Protein AF-A0A7S2GWV9-F1 (afdb_monomer)

Structure (mmCIF, N/CA/C/O backbone):
data_AF-A0A7S2GWV9-F1
#
_entry.id   AF-A0A7S2GWV9-F1
#
loop_
_atom_site.group_PDB
_atom_site.id
_atom_site.type_symbol
_atom_site.label_atom_id
_atom_site.label_alt_id
_atom_site.label_comp_id
_atom_site.label_asym_id
_atom_site.label_entity_id
_atom_site.label_seq_id
_atom_site.pdbx_PDB_ins_code
_atom_site.Cartn_x
_atom_site.Cartn_y
_atom_site.Cartn_z
_atom_site.occupancy
_atom_site.B_iso_or_equiv
_atom_site.auth_seq_id
_atom_site.auth_comp_id
_atom_site.auth_asym_id
_atom_site.auth_atom_id
_atom_site.pdbx_PDB_model_num
ATOM 1 N N . PHE A 1 1 ? -27.509 -26.674 20.931 1.00 41.81 1 PHE A N 1
ATOM 2 C CA . PHE A 1 1 ? -27.309 -25.305 20.427 1.00 41.81 1 PHE A CA 1
ATOM 3 C C . PHE A 1 1 ? -27.407 -25.352 18.918 1.00 41.81 1 PHE A C 1
ATOM 5 O O . PHE A 1 1 ? -26.529 -25.906 18.274 1.00 41.81 1 PHE A O 1
ATOM 12 N N . ALA A 1 2 ? -28.547 -24.923 18.383 1.00 38.09 2 ALA A N 1
ATOM 13 C CA . ALA A 1 2 ? -28.811 -24.936 16.953 1.00 38.09 2 ALA A CA 1
ATOM 14 C C . ALA A 1 2 ? -28.045 -23.776 16.306 1.00 38.09 2 ALA A C 1
ATOM 16 O O . ALA A 1 2 ? -28.340 -22.618 16.592 1.00 38.09 2 ALA A O 1
ATOM 17 N N . SER A 1 3 ? -27.050 -24.094 15.475 1.00 43.25 3 SER A N 1
ATOM 18 C CA . SER A 1 3 ? -26.433 -23.121 14.576 1.00 43.25 3 SER A CA 1
ATOM 19 C C . SER A 1 3 ? -27.454 -22.756 13.511 1.00 43.25 3 SER A C 1
ATOM 21 O O . SER A 1 3 ? -27.693 -23.510 12.569 1.00 43.25 3 SER A O 1
ATOM 23 N N . THR A 1 4 ? -28.084 -21.601 13.678 1.00 51.84 4 THR A N 1
ATOM 24 C CA . THR A 1 4 ? -28.781 -20.903 12.605 1.00 51.84 4 THR A CA 1
ATOM 25 C C . THR A 1 4 ? -27.748 -20.570 11.535 1.00 51.84 4 THR A C 1
ATOM 27 O O . THR A 1 4 ? -26.937 -19.662 11.698 1.00 51.84 4 THR A O 1
ATOM 30 N N . LEU A 1 5 ? -27.745 -21.360 10.461 1.00 44.41 5 LEU A N 1
ATOM 31 C CA . LEU A 1 5 ? -27.029 -21.072 9.224 1.00 44.41 5 LEU A CA 1
ATOM 32 C C . LEU A 1 5 ? -27.518 -19.715 8.718 1.00 44.41 5 LEU A C 1
ATOM 34 O O . LEU A 1 5 ? -28.649 -19.587 8.250 1.00 44.41 5 LEU A O 1
ATOM 38 N N . TRP A 1 6 ? -26.689 -18.687 8.886 1.00 59.16 6 TRP A N 1
ATOM 39 C CA . TRP A 1 6 ? -26.946 -17.395 8.272 1.00 59.16 6 TRP A CA 1
ATOM 40 C C . TRP A 1 6 ? -26.950 -17.578 6.749 1.00 59.16 6 TRP A C 1
ATOM 42 O O . TRP A 1 6 ? -26.110 -18.319 6.228 1.00 59.16 6 TRP A O 1
ATOM 52 N N . PRO A 1 7 ? -27.898 -16.947 6.034 1.00 53.75 7 PRO A N 1
ATOM 53 C CA . PRO A 1 7 ? -27.926 -16.987 4.581 1.00 53.75 7 PRO A CA 1
ATOM 54 C C . PRO A 1 7 ? -26.579 -16.475 4.078 1.00 53.75 7 PRO A C 1
ATOM 56 O O . PRO A 1 7 ? -26.095 -15.446 4.551 1.00 53.75 7 PRO A O 1
ATOM 59 N N . MET A 1 8 ? -25.960 -17.260 3.196 1.00 59.03 8 MET A N 1
ATOM 60 C CA . MET A 1 8 ? -24.598 -17.062 2.717 1.00 59.03 8 MET A CA 1
ATOM 61 C C . MET A 1 8 ? -24.375 -15.601 2.338 1.00 59.03 8 MET A C 1
ATOM 63 O O . MET A 1 8 ? -24.930 -15.115 1.352 1.00 59.03 8 MET A O 1
ATOM 67 N N . ALA A 1 9 ? -23.583 -14.898 3.151 1.00 55.00 9 ALA A N 1
ATOM 68 C CA . ALA A 1 9 ? -23.031 -13.622 2.741 1.00 55.00 9 ALA A CA 1
ATOM 69 C C . ALA A 1 9 ? -22.331 -13.851 1.392 1.00 55.00 9 ALA A C 1
ATOM 71 O O . ALA A 1 9 ? -21.693 -14.897 1.228 1.00 55.00 9 ALA A O 1
ATOM 72 N N . PRO A 1 10 ? -22.485 -12.945 0.415 1.00 55.09 10 PRO A N 1
ATOM 73 C CA . PRO A 1 10 ? -21.880 -13.130 -0.893 1.00 55.09 10 PRO A CA 1
ATOM 74 C C . PRO A 1 10 ? -20.373 -13.329 -0.713 1.00 55.09 10 PRO A C 1
ATOM 76 O O . PRO A 1 10 ? -19.682 -12.451 -0.195 1.00 55.09 10 PRO A O 1
ATOM 79 N N . LEU A 1 11 ? -19.890 -14.513 -1.094 1.00 56.53 11 LEU A N 1
ATOM 80 C CA . LEU A 1 11 ? -18.469 -14.815 -1.162 1.00 56.53 11 LEU A CA 1
ATOM 81 C C . LEU A 1 11 ? -17.884 -13.898 -2.236 1.00 56.53 11 LEU A C 1
ATOM 83 O O . LEU A 1 11 ? -18.170 -14.068 -3.420 1.00 56.53 11 LEU A O 1
ATOM 87 N N . LEU A 1 12 ? -17.138 -12.879 -1.815 1.00 57.19 12 LEU A N 1
ATOM 88 C CA . LEU A 1 12 ? -16.442 -12.010 -2.748 1.00 57.19 12 LEU A CA 1
ATOM 89 C C . LEU A 1 12 ? -15.141 -12.696 -3.154 1.00 57.19 12 LEU A C 1
ATOM 91 O O . LEU A 1 12 ? -14.190 -12.749 -2.378 1.00 57.19 12 LEU A O 1
ATOM 95 N N . GLU A 1 13 ? -15.115 -13.198 -4.379 1.00 59.53 13 GLU A N 1
ATOM 96 C CA . GLU A 1 13 ? -13.917 -13.722 -5.017 1.00 59.53 13 GLU A CA 1
ATOM 97 C C . GLU A 1 13 ? -13.526 -12.788 -6.165 1.00 59.53 13 GLU A C 1
ATOM 99 O O . GLU A 1 13 ? -14.369 -12.367 -6.959 1.00 59.53 13 GLU A O 1
ATOM 104 N N . GLY A 1 14 ? -12.253 -12.408 -6.230 1.00 66.75 14 GLY A N 1
ATOM 105 C CA . GLY A 1 14 ? -11.758 -11.519 -7.271 1.00 66.75 14 GLY A CA 1
ATOM 106 C C . GLY A 1 14 ? -10.264 -11.255 -7.151 1.00 66.75 14 GLY A C 1
ATOM 107 O O . GLY A 1 14 ? -9.654 -11.462 -6.104 1.00 66.75 14 GLY A O 1
ATOM 108 N N . THR A 1 15 ? -9.672 -10.779 -8.242 1.00 56.44 15 THR A N 1
ATOM 109 C CA . THR A 1 15 ? -8.276 -10.342 -8.290 1.00 56.44 15 THR A CA 1
ATOM 110 C C . THR A 1 15 ? -8.249 -8.905 -8.783 1.00 56.44 15 THR A C 1
ATOM 112 O O . THR A 1 15 ? -8.820 -8.595 -9.825 1.00 56.44 15 THR A O 1
ATOM 115 N N . SER A 1 16 ? -7.601 -8.024 -8.025 1.00 61.88 16 SER A N 1
ATOM 116 C CA . SER A 1 16 ? -7.324 -6.655 -8.454 1.00 61.88 16 SER A CA 1
ATOM 117 C C . SER A 1 16 ? -5.836 -6.538 -8.743 1.00 61.88 16 SER A C 1
ATOM 119 O O . SER A 1 16 ? -5.017 -6.916 -7.906 1.00 61.88 16 SER A O 1
ATOM 121 N N . PHE A 1 17 ? -5.490 -6.033 -9.925 1.00 53.72 17 PHE A N 1
ATOM 122 C CA . PHE A 1 17 ? -4.127 -5.636 -10.247 1.00 53.72 17 PHE A CA 1
ATOM 123 C C . PHE A 1 17 ? -4.084 -4.117 -10.322 1.00 53.72 17 PHE A C 1
ATOM 125 O O . PHE A 1 17 ? -4.773 -3.511 -11.144 1.00 53.72 17 PHE A O 1
ATOM 132 N N . GLN A 1 18 ? -3.283 -3.505 -9.458 1.00 65.94 18 GLN A N 1
ATOM 133 C CA . GLN A 1 18 ? -3.155 -2.061 -9.398 1.00 65.94 18 GLN A CA 1
ATOM 134 C C . GLN A 1 18 ? -1.686 -1.666 -9.340 1.00 65.94 18 GLN A C 1
ATOM 136 O O . GLN A 1 18 ? -0.946 -2.092 -8.456 1.00 65.94 18 GLN A O 1
ATOM 141 N N . LEU A 1 19 ? -1.283 -0.813 -10.281 1.00 56.78 19 LEU A N 1
ATOM 142 C CA . LEU A 1 19 ? 0.003 -0.138 -10.239 1.00 56.78 19 LEU A CA 1
ATOM 143 C C . LEU A 1 19 ? -0.163 1.147 -9.419 1.00 56.78 19 LEU A C 1
ATOM 145 O O . LEU A 1 19 ? -0.870 2.068 -9.833 1.00 56.78 19 LEU A O 1
ATOM 149 N N . ASN A 1 20 ? 0.460 1.202 -8.245 1.00 54.47 20 ASN A N 1
ATOM 150 C CA . ASN A 1 20 ? 0.381 2.380 -7.387 1.00 54.47 20 ASN A CA 1
ATOM 151 C C . ASN A 1 20 ? 1.363 3.450 -7.868 1.00 54.47 20 ASN A C 1
ATOM 153 O O . ASN A 1 20 ? 2.576 3.268 -7.815 1.00 54.47 20 ASN A O 1
ATOM 157 N N . GLY A 1 21 ? 0.815 4.569 -8.339 1.00 52.59 21 GLY A N 1
ATOM 158 C CA . GLY A 1 21 ? 1.534 5.826 -8.532 1.00 52.59 21 GLY A CA 1
ATOM 159 C C . GLY A 1 21 ? 1.132 6.840 -7.462 1.00 52.59 21 GLY A C 1
ATOM 160 O O . GLY A 1 21 ? 0.103 6.677 -6.810 1.00 52.59 21 GLY A O 1
ATOM 161 N N . LEU A 1 22 ? 1.927 7.900 -7.300 1.00 48.06 22 LEU A N 1
ATOM 162 C CA . LEU A 1 22 ? 1.676 8.983 -6.347 1.00 48.06 22 LEU A CA 1
ATOM 163 C C . LEU A 1 22 ? 0.247 9.545 -6.502 1.00 48.06 22 LEU A C 1
ATOM 165 O O . LEU A 1 22 ? -0.047 10.228 -7.483 1.00 48.06 22 LEU A O 1
ATOM 169 N N . ARG A 1 23 ? -0.633 9.295 -5.525 1.00 55.56 23 ARG A N 1
ATOM 170 C CA . ARG A 1 23 ? -1.948 9.947 -5.423 1.00 55.56 23 ARG A CA 1
ATOM 171 C C . ARG A 1 23 ? -1.953 10.901 -4.231 1.00 55.56 23 ARG A C 1
ATOM 173 O O . ARG A 1 23 ? -2.068 10.470 -3.090 1.00 55.56 23 ARG A O 1
ATOM 180 N N . CYS A 1 24 ? -1.813 12.196 -4.501 1.00 50.19 24 CYS A N 1
ATOM 181 C CA . CYS A 1 24 ? -2.002 13.253 -3.509 1.00 50.19 24 CYS A CA 1
ATOM 182 C C . CYS A 1 24 ? -3.388 13.874 -3.701 1.00 50.19 24 CYS A C 1
ATOM 184 O O . CYS A 1 24 ? -3.494 14.929 -4.322 1.00 50.19 24 CYS A O 1
ATOM 186 N N . ASP A 1 25 ? -4.442 13.228 -3.201 1.00 57.97 25 ASP A N 1
ATOM 187 C CA . ASP A 1 25 ? -5.738 13.897 -3.058 1.00 57.97 25 ASP A CA 1
ATOM 188 C C . ASP A 1 25 ? -5.933 14.335 -1.589 1.00 57.97 25 ASP A C 1
ATOM 190 O O . ASP A 1 25 ? -6.067 13.481 -0.701 1.00 57.97 25 ASP A O 1
ATOM 194 N N . PRO A 1 26 ? -5.901 15.651 -1.301 1.00 56.44 26 PRO A N 1
ATOM 195 C CA . PRO A 1 26 ? -6.062 16.179 0.050 1.00 56.44 26 PRO A CA 1
ATOM 196 C C . PRO A 1 26 ? -7.474 15.981 0.630 1.00 56.44 26 PRO A C 1
ATOM 198 O O . PRO A 1 26 ? -7.624 16.046 1.851 1.00 56.44 26 PRO A O 1
ATOM 201 N N . GLU A 1 27 ? -8.507 15.711 -0.180 1.00 56.94 27 GLU A N 1
ATOM 202 C CA . GLU A 1 27 ? -9.876 15.513 0.330 1.00 56.94 27 GLU A CA 1
ATOM 203 C C . GLU A 1 27 ? -10.104 14.125 0.950 1.00 56.94 27 GLU A C 1
ATOM 205 O O . GLU A 1 27 ? -10.977 13.950 1.805 1.00 56.94 27 GLU A O 1
ATOM 210 N N . THR A 1 28 ? -9.263 13.142 0.621 1.00 53.94 28 THR A N 1
ATOM 211 C CA . THR A 1 28 ? -9.283 11.794 1.219 1.00 53.94 28 THR A CA 1
ATOM 212 C C . THR A 1 28 ? -8.699 11.720 2.634 1.00 53.94 28 THR A C 1
ATOM 214 O O . THR A 1 28 ? -8.647 10.643 3.220 1.00 53.94 28 THR A O 1
ATOM 217 N N . ALA A 1 29 ? -8.345 12.854 3.254 1.00 50.09 29 ALA A N 1
ATOM 218 C CA . ALA A 1 29 ? -7.820 12.960 4.622 1.00 50.09 29 ALA A CA 1
ATOM 219 C C . ALA A 1 29 ? -8.834 12.611 5.744 1.00 50.09 29 ALA A C 1
ATOM 221 O O . ALA A 1 29 ? -8.747 13.107 6.873 1.00 50.09 29 ALA A O 1
ATOM 222 N N . ARG A 1 30 ? -9.809 11.734 5.476 1.00 55.53 30 ARG A N 1
ATOM 223 C CA . ARG A 1 30 ? -10.518 11.018 6.541 1.00 55.53 30 ARG A CA 1
ATOM 224 C C . ARG A 1 30 ? -9.499 10.143 7.256 1.00 55.53 30 ARG A C 1
ATOM 226 O O . ARG A 1 30 ? -8.643 9.551 6.614 1.00 55.53 30 ARG A O 1
ATOM 233 N N . ARG A 1 31 ? -9.580 10.098 8.592 1.00 60.25 31 ARG A N 1
ATOM 234 C CA . ARG A 1 31 ? -8.634 9.369 9.455 1.00 60.25 31 ARG A CA 1
ATOM 235 C C . ARG A 1 31 ? -8.324 7.997 8.846 1.00 60.25 31 ARG A C 1
ATOM 237 O O . ARG A 1 31 ? -9.228 7.157 8.840 1.00 60.25 31 ARG A O 1
ATOM 244 N N . PRO A 1 32 ? -7.110 7.776 8.322 1.00 70.62 32 PRO A N 1
ATOM 245 C CA . PRO A 1 32 ? -6.810 6.515 7.681 1.00 70.62 32 PRO A CA 1
ATOM 246 C C . PRO A 1 32 ? -6.892 5.422 8.749 1.00 70.62 32 PRO A C 1
ATOM 248 O O . PRO A 1 32 ? -6.457 5.609 9.887 1.00 70.62 32 PRO A O 1
ATOM 251 N N . TRP A 1 33 ? -7.501 4.285 8.408 1.00 88.25 33 TRP A N 1
ATOM 252 C CA . TRP A 1 33 ? -7.583 3.120 9.302 1.00 88.25 33 TRP A CA 1
ATOM 253 C C . TRP A 1 33 ? -6.194 2.592 9.690 1.00 88.25 33 TRP A C 1
ATOM 255 O O . TRP A 1 33 ? -6.053 1.853 10.660 1.00 88.25 33 TRP A O 1
ATOM 265 N N . LEU A 1 34 ? -5.181 3.005 8.929 1.00 91.94 34 LEU A N 1
ATOM 266 C CA . LEU A 1 34 ? -3.771 2.742 9.132 1.00 91.94 34 LEU A CA 1
ATOM 267 C C . LEU A 1 34 ? -3.048 4.058 9.402 1.00 91.94 34 LEU A C 1
ATOM 269 O O . LEU A 1 34 ? -3.295 5.068 8.750 1.00 91.94 34 LEU A O 1
ATOM 273 N N . CYS A 1 35 ? -2.091 4.032 10.315 1.00 91.00 35 CYS A N 1
ATOM 274 C CA . CYS A 1 35 ? -1.219 5.160 10.591 1.00 91.00 35 CYS A CA 1
ATOM 275 C C . CYS A 1 35 ? 0.138 4.927 9.928 1.00 91.00 35 CYS A C 1
ATOM 277 O O . CYS A 1 35 ? 0.800 3.917 10.188 1.00 91.00 35 CYS A O 1
ATOM 279 N N . ALA A 1 36 ? 0.581 5.876 9.103 1.00 89.25 36 ALA A N 1
ATOM 280 C CA . ALA A 1 36 ? 1.960 5.902 8.639 1.00 89.25 36 ALA A CA 1
ATOM 281 C C . ALA A 1 36 ? 2.856 6.273 9.829 1.00 89.25 36 ALA A C 1
ATOM 283 O O . ALA A 1 36 ? 2.684 7.331 10.436 1.00 89.25 36 ALA A O 1
ATOM 284 N N . VAL A 1 37 ? 3.781 5.389 10.207 1.00 84.81 37 VAL A N 1
ATOM 285 C CA . VAL A 1 37 ? 4.634 5.608 11.382 1.00 84.81 37 VAL A CA 1
ATOM 286 C C . VAL A 1 37 ? 5.869 6.402 10.951 1.00 84.81 37 VAL A C 1
ATOM 288 O O . VAL A 1 37 ? 6.686 5.866 10.189 1.00 84.81 37 VAL A O 1
ATOM 291 N N . PRO A 1 38 ? 6.049 7.656 11.405 1.00 86.50 38 PRO A N 1
ATOM 292 C CA . PRO A 1 38 ? 7.265 8.400 11.118 1.00 86.50 38 PRO A CA 1
ATOM 293 C C . PRO A 1 38 ? 8.443 7.750 11.849 1.00 86.50 38 PRO A C 1
ATOM 295 O O . PRO A 1 38 ? 8.371 7.453 13.042 1.00 86.50 38 PRO A O 1
ATOM 298 N N . LEU A 1 39 ? 9.543 7.525 11.133 1.00 85.81 39 LEU A N 1
ATOM 299 C CA . LEU A 1 39 ? 10.764 6.978 11.722 1.00 85.81 39 LEU A CA 1
ATOM 300 C C . LEU A 1 39 ? 11.641 8.119 12.265 1.00 85.81 39 LEU A C 1
ATOM 302 O O . LEU A 1 39 ? 11.770 9.143 11.585 1.00 85.81 39 LEU A O 1
ATOM 306 N N . PRO A 1 40 ? 12.320 7.942 13.417 1.00 86.38 40 PRO A N 1
ATOM 307 C CA . PRO A 1 40 ? 13.163 8.984 14.017 1.00 86.38 40 PRO A CA 1
ATOM 308 C C . PRO A 1 40 ? 14.265 9.518 13.090 1.00 86.38 40 PRO A C 1
ATOM 310 O O . PRO A 1 40 ? 14.672 10.670 13.202 1.00 86.38 40 PRO A O 1
ATOM 313 N N . ILE A 1 41 ? 14.732 8.682 12.160 1.00 86.62 41 ILE A N 1
ATOM 314 C CA . ILE A 1 41 ? 15.863 8.970 11.270 1.00 86.62 41 ILE A CA 1
ATOM 315 C C . ILE A 1 41 ? 15.477 9.972 10.167 1.00 86.62 41 ILE A C 1
ATOM 317 O O . ILE A 1 41 ? 16.333 10.687 9.654 1.00 86.62 41 ILE A O 1
ATOM 321 N N . SER A 1 42 ? 14.195 10.063 9.794 1.00 81.75 42 SER A N 1
ATOM 322 C CA . SER A 1 42 ? 13.775 10.832 8.618 1.00 81.75 42 SER A CA 1
ATOM 323 C C . SER A 1 42 ? 12.394 11.472 8.800 1.00 81.75 42 SER A C 1
ATOM 325 O O . SER A 1 42 ? 11.415 11.041 8.190 1.00 81.75 42 SER A O 1
ATOM 327 N N . LYS A 1 43 ? 12.306 12.534 9.609 1.00 86.12 43 LYS A N 1
ATOM 328 C CA . LYS A 1 43 ? 11.047 13.281 9.823 1.00 86.12 43 LYS A CA 1
ATOM 329 C C . LYS A 1 43 ? 10.492 13.976 8.570 1.00 86.12 43 LYS A C 1
ATOM 331 O O . LYS A 1 43 ? 9.333 14.362 8.559 1.00 86.12 43 LYS A O 1
ATOM 336 N N . TRP A 1 44 ? 11.325 14.153 7.544 1.00 87.88 44 TRP A N 1
ATOM 337 C CA . TRP A 1 44 ? 10.970 14.834 6.294 1.00 87.88 44 TRP A CA 1
ATOM 338 C C . TRP A 1 44 ? 10.404 13.901 5.225 1.00 87.88 44 TRP A C 1
ATOM 340 O O . TRP A 1 44 ? 9.913 14.374 4.207 1.00 87.88 44 TRP A O 1
ATOM 350 N N . VAL A 1 45 ? 10.507 12.585 5.428 1.00 89.50 45 VAL A N 1
ATOM 351 C CA . VAL A 1 45 ? 9.987 11.614 4.467 1.00 89.50 45 VAL A CA 1
ATOM 352 C C . VAL A 1 45 ? 8.543 11.323 4.829 1.00 89.50 45 VAL A C 1
ATOM 35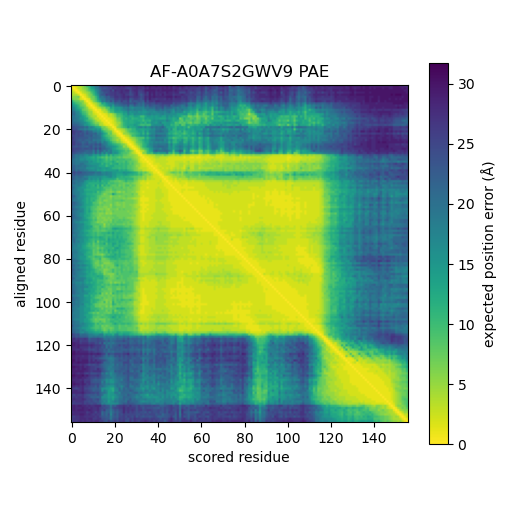4 O O . VAL A 1 45 ? 8.277 10.711 5.866 1.00 89.50 45 VAL A O 1
ATOM 357 N N . ASP A 1 46 ? 7.630 11.745 3.963 1.00 90.06 46 ASP A N 1
ATOM 358 C CA . ASP A 1 46 ? 6.221 11.412 4.094 1.00 90.06 46 ASP A CA 1
ATOM 359 C C . ASP A 1 46 ? 5.995 9.939 3.738 1.00 90.06 46 ASP A C 1
ATOM 361 O O . ASP A 1 46 ? 6.065 9.520 2.583 1.00 90.06 46 ASP A O 1
ATOM 365 N N . ARG A 1 47 ? 5.749 9.131 4.770 1.00 90.44 47 ARG A N 1
ATOM 366 C CA . ARG A 1 47 ? 5.537 7.685 4.639 1.00 90.44 47 ARG A CA 1
ATOM 367 C C . ARG A 1 47 ? 4.126 7.332 4.170 1.00 90.44 47 ARG A C 1
ATOM 369 O O . ARG A 1 47 ? 3.896 6.184 3.810 1.00 90.44 47 ARG A O 1
ATOM 376 N N . THR A 1 48 ? 3.204 8.296 4.121 1.00 90.25 48 THR A N 1
ATOM 377 C CA . THR A 1 48 ? 1.878 8.081 3.519 1.00 90.25 48 THR A CA 1
ATOM 378 C C . THR A 1 48 ? 1.956 7.911 2.000 1.00 90.25 48 THR A C 1
ATOM 380 O O . THR A 1 48 ? 1.040 7.365 1.390 1.00 90.25 48 THR A O 1
ATOM 383 N N . LEU A 1 49 ? 3.075 8.323 1.394 1.00 90.25 49 LEU A N 1
ATOM 384 C CA . LEU A 1 49 ? 3.328 8.219 -0.041 1.00 90.25 49 LEU A CA 1
ATOM 385 C C . LEU A 1 49 ? 3.952 6.882 -0.457 1.00 90.25 49 LEU A C 1
ATOM 387 O O . LEU A 1 49 ? 4.147 6.646 -1.647 1.00 90.25 49 LEU A O 1
ATOM 391 N N . CYS A 1 50 ? 4.286 6.005 0.494 1.00 91.06 50 CYS A N 1
ATOM 392 C CA . CYS A 1 50 ? 4.783 4.673 0.167 1.00 91.06 50 CYS A CA 1
ATOM 393 C C . CYS A 1 50 ? 3.683 3.854 -0.524 1.00 91.06 50 CYS A C 1
ATOM 395 O O . CYS A 1 50 ? 2.547 3.797 -0.046 1.00 91.06 50 CYS A O 1
ATOM 397 N N . ALA A 1 51 ? 4.032 3.188 -1.627 1.00 91.69 51 ALA A N 1
ATOM 398 C CA . ALA A 1 51 ? 3.088 2.439 -2.454 1.00 91.69 51 ALA A CA 1
ATOM 399 C C . ALA A 1 51 ? 2.333 1.363 -1.658 1.00 91.69 51 ALA A C 1
ATOM 401 O O . ALA A 1 51 ? 1.150 1.123 -1.898 1.00 91.69 51 ALA A O 1
ATOM 402 N N . GLU A 1 52 ? 2.991 0.735 -0.684 1.00 93.31 52 GLU A N 1
ATOM 403 C CA . GLU A 1 52 ? 2.384 -0.306 0.138 1.00 93.31 52 GLU A CA 1
ATOM 404 C C . GLU A 1 52 ? 1.419 0.275 1.178 1.00 93.31 52 GLU A C 1
ATOM 406 O O . GLU A 1 52 ? 0.375 -0.316 1.451 1.00 93.31 52 GLU A O 1
ATOM 411 N N . PHE A 1 53 ? 1.722 1.458 1.726 1.00 93.12 53 PHE A N 1
ATOM 412 C CA . PHE A 1 53 ? 0.796 2.168 2.612 1.00 93.12 53 PHE A CA 1
ATOM 413 C C . PHE A 1 53 ? -0.475 2.582 1.864 1.00 93.12 53 PHE A C 1
ATOM 415 O O . PHE A 1 53 ? -1.586 2.379 2.363 1.00 93.12 53 PHE A O 1
ATOM 422 N N . GLN A 1 54 ? -0.310 3.135 0.659 1.00 91.81 54 GLN A N 1
ATOM 423 C CA . GLN A 1 54 ? -1.423 3.543 -0.197 1.00 91.81 54 GLN A CA 1
ATOM 424 C C . GLN A 1 54 ? -2.300 2.346 -0.571 1.00 91.81 54 GLN A C 1
ATOM 426 O O . GLN A 1 54 ? -3.514 2.416 -0.388 1.00 91.81 54 GLN A O 1
ATOM 431 N N . LEU A 1 55 ? -1.690 1.222 -0.976 1.00 92.06 55 LEU A N 1
ATOM 432 C CA . LEU A 1 55 ? -2.414 -0.015 -1.283 1.00 92.06 55 LEU A CA 1
ATOM 433 C C . LEU A 1 55 ? -3.305 -0.455 -0.123 1.00 92.06 55 LEU A C 1
ATOM 435 O O . LEU A 1 55 ? -4.497 -0.691 -0.294 1.00 92.06 55 LEU A O 1
ATOM 439 N N . LEU A 1 56 ? -2.729 -0.570 1.075 1.00 93.44 56 LEU A N 1
ATOM 440 C CA . LEU A 1 56 ? -3.475 -1.062 2.228 1.00 93.44 56 LEU A CA 1
ATOM 441 C C . LEU A 1 56 ? -4.571 -0.093 2.666 1.00 93.44 56 LEU A C 1
ATOM 443 O O . LEU A 1 56 ? -5.638 -0.535 3.096 1.00 93.44 56 LEU A O 1
ATOM 447 N N . SER A 1 57 ? -4.334 1.211 2.529 1.00 93.12 57 SER A N 1
ATOM 448 C CA . SER A 1 57 ? -5.346 2.232 2.801 1.00 93.12 57 SER A CA 1
ATOM 449 C C . SER A 1 57 ? -6.529 2.095 1.842 1.00 93.12 57 SER A C 1
ATOM 451 O O . SER A 1 57 ? -7.676 2.056 2.289 1.00 93.12 57 SER A O 1
ATOM 453 N N . GLU A 1 58 ? -6.262 1.899 0.551 1.00 91.19 58 GLU A N 1
ATOM 454 C CA . GLU A 1 58 ? -7.294 1.689 -0.465 1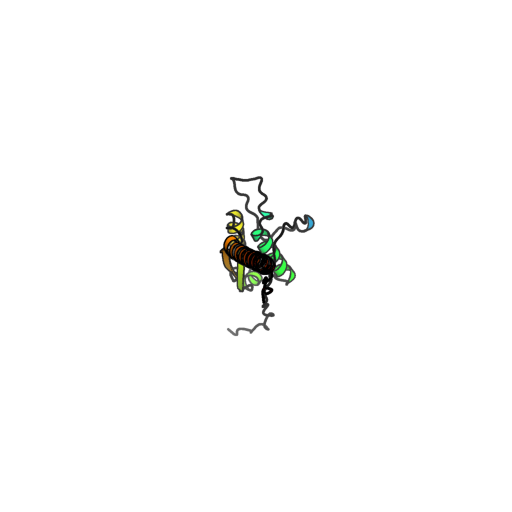.00 91.19 58 GLU A CA 1
ATOM 455 C C . GLU A 1 58 ? -8.076 0.386 -0.252 1.00 91.19 58 GLU A C 1
ATOM 457 O O . GLU A 1 58 ? -9.300 0.373 -0.390 1.00 91.19 58 GLU A O 1
ATOM 462 N N . VAL A 1 59 ? -7.414 -0.696 0.171 1.00 92.75 59 VAL A N 1
ATOM 463 C CA . VAL A 1 59 ? -8.099 -1.944 0.551 1.00 92.75 59 VAL A CA 1
ATOM 464 C C . VAL A 1 59 ? -9.034 -1.714 1.746 1.00 92.75 59 VAL A C 1
ATOM 466 O O . VAL A 1 59 ? -10.178 -2.174 1.732 1.00 92.75 59 VAL A O 1
ATOM 469 N N . CYS A 1 60 ? -8.609 -0.950 2.759 1.00 93.50 60 CYS A N 1
ATOM 470 C CA . CYS A 1 60 ? -9.485 -0.593 3.881 1.00 93.50 60 CYS A CA 1
ATOM 471 C C . CYS A 1 60 ? -10.694 0.238 3.416 1.00 93.50 60 CYS A C 1
ATOM 473 O O . CYS A 1 60 ? -11.822 0.015 3.864 1.00 93.50 60 CYS A O 1
ATOM 475 N N . GLU A 1 61 ? -10.488 1.186 2.503 1.00 91.44 61 GLU A N 1
ATOM 476 C CA . GLU A 1 61 ? -11.573 1.973 1.916 1.00 91.44 61 GLU A CA 1
ATOM 477 C C . GLU A 1 61 ? -12.516 1.129 1.059 1.00 91.44 61 GLU A C 1
ATOM 479 O O . GLU A 1 61 ? -13.730 1.335 1.094 1.00 91.44 61 GLU A O 1
ATOM 484 N N . MET A 1 62 ? -11.991 0.161 0.308 1.00 91.31 62 MET A N 1
ATOM 485 C CA . MET A 1 62 ? -12.783 -0.800 -0.454 1.00 91.31 62 MET A CA 1
ATOM 486 C C . MET A 1 62 ? -13.704 -1.590 0.477 1.00 91.31 62 MET A C 1
ATOM 488 O O . MET A 1 62 ? -14.916 -1.588 0.274 1.00 91.31 62 MET A O 1
ATOM 492 N N . PHE A 1 63 ? -13.173 -2.175 1.551 1.00 92.56 63 PHE A N 1
ATOM 493 C CA . PHE A 1 63 ? -13.997 -2.884 2.531 1.00 92.56 63 PHE A CA 1
ATOM 494 C C . PHE A 1 63 ? -15.043 -1.971 3.192 1.00 92.56 63 PHE A C 1
ATOM 496 O O . PHE A 1 63 ? -16.191 -2.375 3.376 1.00 92.56 63 PHE A O 1
ATOM 503 N N . SER A 1 64 ? -14.688 -0.718 3.492 1.00 91.38 64 SER A N 1
ATOM 504 C CA . SER A 1 64 ? -15.637 0.275 4.012 1.00 91.38 64 SER A CA 1
ATOM 505 C C . SER A 1 64 ? -16.781 0.551 3.022 1.00 91.38 64 SER A C 1
ATOM 507 O O . SER A 1 64 ? -17.951 0.532 3.407 1.00 91.38 64 SER A O 1
ATOM 509 N N . ARG A 1 65 ? -16.468 0.726 1.727 1.00 89.62 65 ARG A N 1
ATOM 510 C CA . ARG A 1 65 ? -17.458 0.897 0.643 1.00 89.62 65 ARG A CA 1
ATOM 511 C C . ARG A 1 65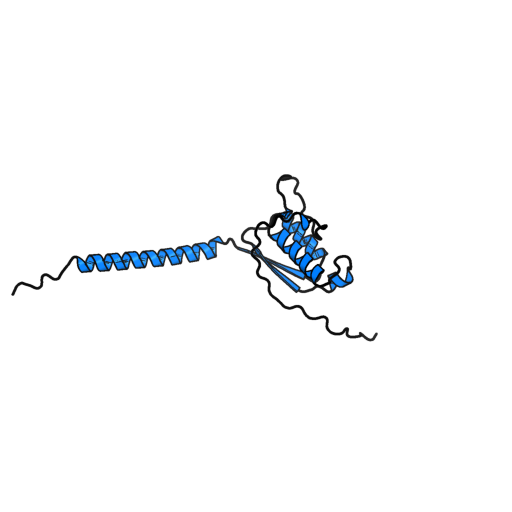 ? -18.364 -0.322 0.473 1.00 89.62 65 ARG A C 1
ATOM 513 O O . ARG A 1 65 ? -19.524 -0.167 0.111 1.00 89.62 65 ARG A O 1
ATOM 520 N N . MET A 1 66 ? -17.862 -1.512 0.790 1.00 90.00 66 MET A N 1
ATOM 521 C CA . MET A 1 66 ? -18.637 -2.755 0.805 1.00 90.00 66 MET A CA 1
ATOM 522 C C . MET A 1 66 ? -19.544 -2.913 2.037 1.00 90.00 66 MET A C 1
ATOM 524 O O . MET A 1 66 ? -20.239 -3.917 2.165 1.00 90.00 66 MET A O 1
ATOM 528 N N . GLY A 1 67 ? -19.556 -1.942 2.954 1.00 91.88 67 GLY A N 1
ATOM 529 C CA . GLY A 1 67 ? -20.390 -1.975 4.156 1.00 91.88 67 GLY A CA 1
ATOM 530 C C . GLY A 1 67 ? -19.738 -2.662 5.357 1.00 91.88 67 GLY A C 1
ATOM 531 O O . GLY A 1 67 ? -20.386 -2.807 6.397 1.00 91.88 67 GLY A O 1
ATOM 532 N N . ILE A 1 68 ? -18.458 -3.039 5.267 1.00 92.94 68 ILE A N 1
ATO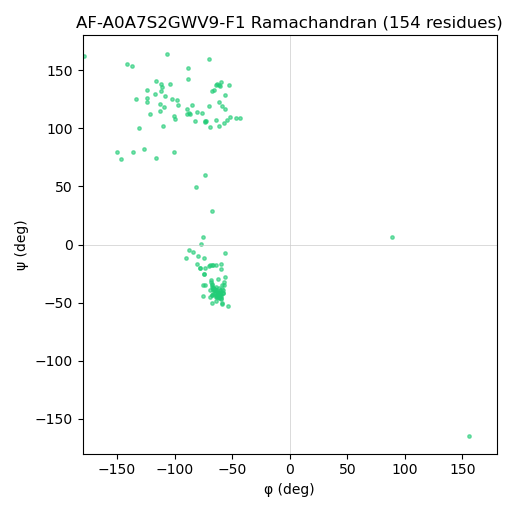M 533 C CA . ILE A 1 68 ? -17.707 -3.543 6.419 1.00 92.94 68 ILE A CA 1
ATOM 534 C C . ILE A 1 68 ? -17.392 -2.359 7.331 1.00 92.94 68 ILE A C 1
ATOM 536 O O . ILE A 1 68 ? -16.532 -1.526 7.045 1.00 92.94 68 ILE A O 1
ATOM 540 N N . LYS A 1 69 ? -18.104 -2.259 8.456 1.00 92.31 69 LYS A N 1
ATOM 541 C CA . LYS A 1 69 ? -17.844 -1.205 9.441 1.00 92.31 69 LYS A CA 1
ATOM 542 C C . LYS A 1 69 ? -16.550 -1.517 10.186 1.00 92.31 69 LYS A C 1
ATOM 544 O O . LYS A 1 69 ? -16.537 -2.356 11.079 1.00 92.31 69 LYS A O 1
ATOM 549 N N . MET A 1 70 ? -15.491 -0.776 9.879 1.00 88.12 70 MET A N 1
ATOM 550 C CA . MET A 1 70 ? -14.163 -0.937 10.492 1.00 88.12 70 MET A CA 1
ATOM 551 C C . MET A 1 70 ? -14.136 -0.750 12.013 1.00 88.12 70 MET A C 1
ATOM 553 O O . MET A 1 70 ? -13.245 -1.253 12.693 1.00 88.12 70 MET A O 1
ATOM 557 N N . THR A 1 71 ? -15.128 -0.060 12.576 1.00 90.12 71 THR A N 1
ATOM 558 C CA . THR A 1 71 ? -15.274 0.100 14.027 1.00 90.12 71 THR A CA 1
ATOM 559 C C . THR A 1 71 ? -15.851 -1.134 14.724 1.00 90.12 71 THR A C 1
ATOM 561 O O . THR A 1 71 ? -15.655 -1.267 15.927 1.00 90.12 71 THR A O 1
ATOM 564 N N . SER A 1 72 ? -16.528 -2.042 14.006 1.00 92.81 72 SER A N 1
ATOM 565 C CA . SER A 1 72 ? -17.081 -3.287 14.562 1.00 92.81 72 SER A CA 1
ATOM 566 C C . SER A 1 72 ? -16.038 -4.404 14.482 1.00 92.81 72 SER A C 1
ATOM 568 O O . SER A 1 72 ? -15.636 -4.787 13.379 1.00 92.81 72 SER A O 1
ATOM 570 N N . PRO A 1 73 ? -15.581 -4.950 15.623 1.00 92.25 73 PRO A N 1
ATOM 571 C CA . PRO A 1 73 ? -14.689 -6.100 15.628 1.00 92.25 73 PRO A CA 1
ATOM 572 C C . PRO A 1 73 ? -15.296 -7.301 14.900 1.00 92.25 73 PRO A C 1
ATOM 574 O O . PRO A 1 73 ? -14.602 -7.937 14.119 1.00 92.25 73 PRO A O 1
ATOM 577 N N . GLU A 1 74 ? -16.582 -7.585 15.090 1.00 93.81 74 GLU A N 1
ATOM 578 C CA . GLU A 1 74 ? -17.258 -8.768 14.546 1.00 93.81 74 GLU A CA 1
ATOM 579 C C . GLU A 1 74 ? -17.192 -8.793 13.017 1.00 93.81 74 GLU A C 1
ATOM 581 O O . GLU A 1 74 ? -16.800 -9.795 12.420 1.00 93.81 74 GLU A O 1
ATOM 586 N N . LEU A 1 75 ? -17.495 -7.656 12.381 1.00 92.25 75 LEU A N 1
ATOM 587 C CA . LEU A 1 75 ? -17.415 -7.531 10.928 1.00 92.25 75 LEU A CA 1
ATOM 588 C C . LEU A 1 75 ? -15.972 -7.629 10.429 1.00 92.25 75 LEU A C 1
ATOM 590 O O . LEU A 1 75 ? -15.731 -8.271 9.411 1.00 92.25 75 LEU A O 1
ATOM 594 N N . ARG A 1 76 ? -14.994 -7.079 11.156 1.00 93.62 76 ARG A N 1
ATOM 595 C CA . ARG A 1 76 ? -13.576 -7.233 10.795 1.00 93.62 76 ARG A CA 1
ATOM 596 C C . ARG A 1 76 ? -13.092 -8.683 10.854 1.00 93.62 76 ARG A C 1
ATOM 598 O O . ARG A 1 76 ? -12.307 -9.087 10.004 1.00 93.62 76 ARG A O 1
ATOM 605 N N . HIS A 1 77 ? -13.579 -9.469 11.814 1.00 94.00 77 HIS A N 1
ATOM 606 C CA . HIS A 1 77 ? -13.243 -10.894 11.927 1.00 94.00 77 HIS A CA 1
ATOM 607 C C . HIS A 1 77 ? -13.933 -11.750 10.859 1.00 94.00 77 HIS A C 1
ATOM 609 O O . HIS A 1 77 ? -13.465 -12.846 10.571 1.00 94.00 77 HIS A O 1
ATOM 615 N N . SER A 1 78 ? -15.020 -11.254 10.254 1.00 93.62 78 SER A N 1
ATOM 616 C CA . SER A 1 78 ? -15.663 -11.917 9.114 1.00 93.62 78 SER A CA 1
ATOM 617 C C . SER A 1 78 ? -14.887 -11.778 7.799 1.00 93.62 78 SER A C 1
ATOM 619 O O . SER A 1 78 ? -15.194 -12.489 6.846 1.00 93.62 78 SER A O 1
ATOM 621 N N . VAL A 1 79 ? -13.875 -10.902 7.739 1.00 94.25 79 VAL A N 1
ATOM 622 C CA . VAL A 1 79 ? -12.997 -10.761 6.570 1.00 94.25 79 VAL A CA 1
ATOM 623 C C . VAL A 1 79 ? -11.880 -11.791 6.645 1.00 94.25 79 VAL A C 1
ATOM 625 O O . VAL A 1 79 ? -11.065 -11.773 7.569 1.00 94.25 79 VAL A O 1
ATOM 628 N N . TYR A 1 80 ? -11.816 -12.659 5.641 1.00 95.25 80 TYR A N 1
ATOM 629 C CA . TYR A 1 80 ? -10.770 -13.661 5.497 1.00 95.25 80 TYR A CA 1
ATOM 630 C C . TYR A 1 80 ? -10.290 -13.739 4.051 1.00 95.25 80 TYR A C 1
ATOM 632 O O . TYR A 1 80 ? -11.030 -13.416 3.124 1.00 95.25 80 TYR A O 1
ATOM 640 N N . GLY A 1 81 ? -9.042 -14.159 3.857 1.00 92.75 81 GLY A N 1
ATOM 641 C CA . GLY A 1 81 ? -8.483 -14.332 2.521 1.00 92.75 81 GLY A CA 1
ATOM 642 C C . GLY A 1 81 ? -6.966 -14.228 2.482 1.00 92.75 81 GLY A C 1
ATOM 643 O O . GLY A 1 81 ? -6.289 -14.301 3.510 1.00 92.75 81 GLY A O 1
ATOM 644 N N . LE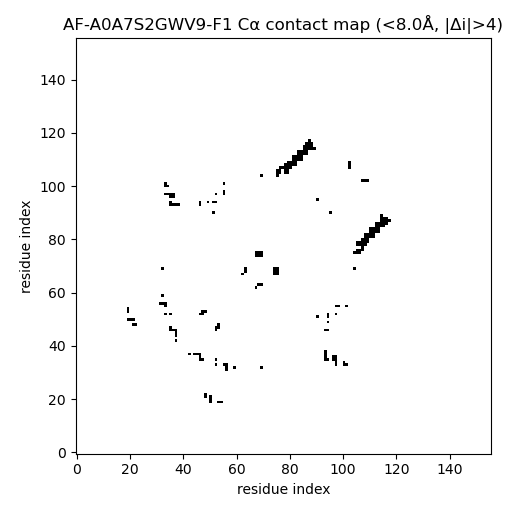U A 1 82 ? -6.442 -14.054 1.272 1.00 93.94 82 LEU A N 1
ATOM 645 C CA . LEU A 1 82 ? -5.022 -13.872 1.003 1.00 93.94 82 LEU A CA 1
ATOM 646 C C . LEU A 1 82 ? -4.815 -12.564 0.237 1.00 93.94 82 LEU A C 1
ATOM 648 O O . LEU A 1 82 ? -5.364 -12.388 -0.848 1.00 93.94 82 LEU A O 1
ATOM 652 N N . LEU A 1 83 ? -3.995 -11.672 0.786 1.00 93.88 83 LEU A N 1
ATOM 653 C CA . LEU A 1 83 ? -3.515 -10.479 0.104 1.00 93.88 83 LEU A CA 1
ATOM 654 C C . LEU A 1 83 ? -2.103 -10.746 -0.424 1.00 93.88 83 LEU A C 1
ATOM 656 O O . LEU A 1 83 ? -1.152 -10.829 0.356 1.00 93.88 83 LEU A O 1
ATOM 660 N N . SER A 1 84 ? -1.987 -10.895 -1.744 1.00 93.31 84 SER A N 1
ATOM 661 C CA . SER A 1 84 ? -0.704 -11.091 -2.429 1.00 93.31 84 SER A CA 1
ATOM 662 C C . SER A 1 84 ? -0.199 -9.766 -2.991 1.00 93.31 84 SER A C 1
ATOM 664 O O . SER A 1 84 ? -0.909 -9.098 -3.740 1.00 93.31 84 SER A O 1
ATOM 666 N N . MET A 1 85 ? 1.018 -9.383 -2.623 1.00 90.44 85 MET A N 1
ATOM 667 C CA . MET A 1 85 ? 1.666 -8.136 -3.018 1.00 90.44 85 MET A CA 1
ATOM 668 C C . MET A 1 85 ? 3.007 -8.435 -3.678 1.00 90.44 85 MET A C 1
ATOM 670 O O . MET A 1 85 ? 3.808 -9.180 -3.122 1.00 90.44 85 MET A O 1
ATOM 674 N N . TYR A 1 86 ? 3.260 -7.799 -4.818 1.00 90.38 86 TYR A N 1
ATOM 675 C CA . TYR A 1 86 ? 4.532 -7.869 -5.531 1.00 90.38 86 TYR A CA 1
ATOM 676 C C . TYR A 1 86 ? 5.200 -6.503 -5.484 1.00 90.38 86 TYR A C 1
ATOM 678 O O . TYR A 1 86 ? 4.621 -5.510 -5.928 1.00 90.38 86 TYR A O 1
ATOM 686 N N . LEU A 1 87 ? 6.400 -6.453 -4.918 1.00 88.88 87 LEU A N 1
ATOM 687 C CA . LEU A 1 87 ? 7.158 -5.227 -4.722 1.00 88.88 87 LEU A CA 1
ATOM 688 C C . LEU A 1 87 ? 8.397 -5.226 -5.614 1.00 88.88 87 LEU A C 1
ATOM 690 O O . LEU A 1 87 ? 9.088 -6.236 -5.730 1.00 88.88 87 LEU A O 1
ATOM 694 N N . SER A 1 88 ? 8.687 -4.072 -6.214 1.00 87.12 88 SER A N 1
ATOM 695 C CA . SER A 1 88 ? 9.917 -3.849 -6.981 1.00 87.12 88 SER A CA 1
ATOM 696 C C . SER A 1 88 ? 11.150 -3.691 -6.092 1.00 87.12 88 SER A C 1
ATOM 698 O O . SER A 1 88 ? 12.269 -3.922 -6.542 1.00 87.12 88 SER A O 1
ATOM 700 N N . GLU A 1 89 ? 10.943 -3.259 -4.847 1.00 89.62 89 GLU A N 1
ATOM 701 C CA . GLU A 1 89 ? 11.978 -2.987 -3.854 1.00 89.62 89 GLU A CA 1
ATOM 702 C C . GLU A 1 89 ? 11.512 -3.452 -2.464 1.00 89.62 89 GLU A C 1
ATOM 704 O O . GLU A 1 89 ? 10.305 -3.505 -2.207 1.00 89.62 89 GLU A O 1
ATOM 709 N N . PRO A 1 90 ? 12.438 -3.761 -1.538 1.00 92.06 90 PRO A N 1
ATOM 710 C CA . PRO A 1 90 ? 12.071 -4.139 -0.179 1.00 92.06 90 PRO A CA 1
ATOM 711 C C . PRO A 1 90 ? 11.302 -3.030 0.549 1.00 92.06 90 PRO A C 1
ATOM 713 O O . PRO A 1 90 ? 11.705 -1.865 0.542 1.00 92.06 90 PRO A O 1
ATOM 716 N N . SER A 1 91 ? 10.239 -3.405 1.263 1.00 93.06 91 SER A N 1
ATOM 717 C CA . SER A 1 91 ? 9.455 -2.457 2.056 1.00 93.06 91 SER A CA 1
ATOM 718 C C . SER A 1 91 ? 10.275 -1.757 3.133 1.00 93.06 91 SER A C 1
ATOM 720 O O . SER A 1 91 ? 11.046 -2.371 3.875 1.00 93.06 91 SER A O 1
ATOM 722 N N . CYS A 1 92 ? 10.029 -0.458 3.306 1.00 93.06 92 CYS A N 1
ATOM 723 C CA . CYS A 1 92 ? 10.614 0.281 4.417 1.00 93.06 92 CYS A CA 1
ATOM 724 C C . CYS A 1 92 ? 9.992 -0.136 5.768 1.00 93.06 92 CYS A C 1
ATOM 726 O O . CYS A 1 92 ? 8.863 -0.625 5.834 1.00 93.06 92 CYS A O 1
ATOM 728 N N . VAL A 1 93 ? 10.694 0.126 6.880 1.00 93.62 93 VAL A N 1
ATOM 729 C CA . VAL A 1 93 ? 10.235 -0.240 8.241 1.00 93.62 93 VAL A CA 1
ATOM 730 C C . VAL A 1 93 ? 8.860 0.355 8.581 1.00 93.62 93 VAL A C 1
ATOM 732 O O . VAL A 1 93 ? 8.072 -0.274 9.284 1.00 93.62 93 VAL A O 1
ATOM 735 N N . SER A 1 94 ? 8.538 1.541 8.053 1.00 92.81 94 SER A N 1
ATOM 736 C CA . SER A 1 94 ? 7.218 2.157 8.242 1.00 92.81 94 SER A CA 1
ATOM 737 C C . SER A 1 94 ? 6.102 1.315 7.604 1.00 92.81 94 SER A C 1
ATOM 739 O O . SER A 1 94 ? 5.104 1.032 8.267 1.00 92.81 94 SER A O 1
ATOM 741 N N . CYS A 1 95 ? 6.314 0.817 6.378 1.00 94.12 95 CYS A N 1
ATOM 742 C CA . CYS A 1 95 ? 5.368 -0.056 5.672 1.00 94.12 95 CYS A CA 1
ATOM 743 C C . CYS A 1 95 ? 5.166 -1.390 6.399 1.00 94.12 95 CYS A C 1
ATOM 745 O O . CYS A 1 95 ? 4.031 -1.840 6.534 1.00 94.12 95 CYS A O 1
ATOM 747 N N . ILE A 1 96 ? 6.228 -1.980 6.964 1.00 94.88 96 ILE A N 1
ATOM 748 C CA . ILE A 1 96 ? 6.107 -3.181 7.811 1.00 94.88 96 ILE A CA 1
ATOM 749 C C . ILE A 1 96 ? 5.179 -2.918 9.010 1.00 94.88 96 ILE A C 1
ATOM 751 O O . ILE A 1 96 ? 4.351 -3.762 9.365 1.00 94.88 96 ILE A O 1
ATOM 755 N N . GLY A 1 97 ? 5.265 -1.728 9.611 1.00 94.12 97 GLY A N 1
ATOM 756 C CA . GLY A 1 97 ? 4.339 -1.289 10.654 1.00 94.12 97 GLY A CA 1
ATOM 757 C C . GLY A 1 97 ? 2.888 -1.233 10.168 1.00 94.12 97 GLY A C 1
ATOM 758 O O . GLY A 1 97 ? 1.979 -1.660 10.879 1.00 94.12 97 GLY A O 1
ATOM 759 N N . SER A 1 98 ? 2.654 -0.761 8.947 1.00 94.12 98 SER A N 1
ATOM 760 C CA . SER A 1 98 ? 1.325 -0.746 8.326 1.00 94.12 98 SER A CA 1
ATOM 761 C C . SER A 1 98 ? 0.802 -2.150 8.014 1.00 94.12 98 SER A C 1
ATOM 763 O O . SER A 1 98 ? -0.385 -2.399 8.211 1.00 94.12 98 SER A O 1
ATOM 765 N N . PHE A 1 99 ? 1.672 -3.096 7.641 1.00 95.38 99 PHE A N 1
ATOM 766 C CA . PHE A 1 99 ? 1.292 -4.502 7.438 1.00 95.38 99 PHE A CA 1
ATOM 767 C C . PHE A 1 99 ? 0.768 -5.100 8.741 1.00 95.38 99 PHE A C 1
ATOM 769 O O . PHE A 1 99 ? -0.286 -5.729 8.772 1.00 95.38 99 PHE A O 1
ATOM 776 N N . LYS A 1 100 ? 1.469 -4.839 9.850 1.00 95.62 100 LYS A N 1
ATOM 777 C CA . LYS A 1 100 ? 1.061 -5.309 11.179 1.00 95.62 100 LYS A CA 1
ATOM 778 C C . LYS A 1 100 ? -0.225 -4.658 11.667 1.00 95.62 100 LYS A C 1
ATOM 780 O O . LYS A 1 100 ? -1.068 -5.349 12.242 1.00 95.62 100 LYS A O 1
ATOM 785 N N . GLN A 1 101 ? -0.407 -3.365 11.408 1.00 95.12 101 GLN A N 1
ATOM 786 C CA . GLN A 1 101 ? -1.675 -2.689 11.676 1.00 95.12 101 GLN A CA 1
ATOM 787 C C . GLN A 1 101 ? -2.808 -3.357 10.894 1.00 95.12 101 GLN A C 1
ATOM 789 O O . GLN A 1 101 ? -3.787 -3.773 11.503 1.00 95.12 101 GLN A O 1
ATOM 794 N N . PHE A 1 102 ? -2.642 -3.573 9.588 1.00 95.88 102 PHE A N 1
ATOM 795 C CA . PHE A 1 102 ? -3.655 -4.232 8.766 1.00 95.88 102 PHE A CA 1
ATOM 796 C C . PHE A 1 102 ? -3.973 -5.654 9.255 1.00 95.88 102 PHE A C 1
ATOM 798 O O . PHE A 1 102 ? -5.144 -5.983 9.415 1.00 95.88 102 PHE A O 1
ATOM 805 N N . GLN A 1 103 ? -2.963 -6.475 9.572 1.00 95.75 103 GLN A N 1
ATOM 806 C CA . GLN A 1 103 ? -3.160 -7.817 10.151 1.00 95.75 103 GLN A CA 1
ATOM 807 C C . GLN A 1 103 ? -3.936 -7.772 11.477 1.00 95.75 103 GLN A C 1
ATOM 809 O O . GLN A 1 103 ? -4.740 -8.654 11.764 1.00 95.75 103 GLN A O 1
ATOM 814 N N . THR A 1 104 ? -3.728 -6.729 12.284 1.00 94.75 104 THR A N 1
ATOM 815 C CA . THR A 1 104 ? -4.471 -6.520 13.538 1.00 94.75 104 THR A CA 1
ATOM 816 C C . THR A 1 104 ? -5.909 -6.070 13.274 1.00 94.75 104 THR A C 1
ATOM 818 O O . THR A 1 104 ? -6.831 -6.430 14.010 1.00 94.75 104 THR A O 1
ATOM 821 N N . LEU A 1 105 ? -6.118 -5.274 12.222 1.00 94.81 105 LEU A N 1
ATOM 822 C CA . LEU A 1 105 ? -7.450 -4.885 11.789 1.00 94.81 105 LEU A CA 1
ATOM 823 C C . LEU A 1 105 ? -8.227 -6.087 11.237 1.00 94.81 105 LEU A C 1
ATOM 825 O O . LEU A 1 105 ? -9.381 -6.238 11.624 1.00 94.81 105 LEU A O 1
ATOM 829 N N . PHE A 1 106 ? -7.617 -6.953 10.427 1.00 96.56 106 PHE A N 1
ATOM 830 C CA . PHE A 1 106 ? -8.276 -8.085 9.765 1.00 96.56 106 PHE A CA 1
ATOM 831 C C . PHE A 1 106 ? -7.536 -9.401 10.050 1.00 96.56 106 PHE A C 1
ATOM 833 O O . PHE A 1 106 ? -6.748 -9.861 9.222 1.00 96.56 106 PHE A O 1
ATOM 840 N N . PRO A 1 107 ? -7.786 -10.041 11.207 1.00 95.81 107 PRO A N 1
ATOM 841 C CA . PRO A 1 107 ? -7.022 -11.214 11.636 1.00 95.81 107 PRO A CA 1
ATOM 842 C C . PRO A 1 107 ? -7.222 -12.452 10.748 1.00 95.81 107 PRO A C 1
ATOM 844 O O . PRO A 1 107 ? -6.414 -13.373 10.806 1.00 95.81 107 PRO A O 1
ATOM 847 N N . GLY A 1 108 ? -8.279 -12.490 9.928 1.00 94.69 108 GLY A N 1
ATOM 848 C CA . GLY A 1 108 ? -8.516 -13.562 8.958 1.00 94.69 108 GLY A CA 1
ATOM 849 C C . GLY A 1 108 ? -7.774 -13.392 7.626 1.00 94.69 108 GLY A C 1
ATOM 850 O O . GLY A 1 108 ? -7.843 -14.287 6.782 1.00 94.69 108 GLY A O 1
ATOM 851 N N . VAL A 1 109 ? -7.093 -12.261 7.401 1.00 96.19 109 VAL A N 1
ATOM 852 C CA . VAL A 1 109 ? -6.384 -11.981 6.145 1.00 96.19 109 VAL A CA 1
ATOM 853 C C . VAL A 1 109 ? -4.905 -12.325 6.280 1.00 96.19 109 VAL A C 1
ATOM 855 O O . VAL A 1 109 ? -4.175 -11.745 7.083 1.00 96.19 109 VAL A O 1
ATOM 858 N N . ASN A 1 110 ? -4.447 -13.248 5.439 1.00 94.94 110 ASN A N 1
ATOM 859 C CA . ASN A 1 110 ? -3.041 -13.609 5.318 1.00 94.94 110 ASN A CA 1
ATOM 860 C C . ASN A 1 110 ? -2.334 -12.710 4.301 1.00 94.94 110 ASN A C 1
ATOM 862 O O . ASN A 1 110 ? -2.946 -12.237 3.347 1.00 94.94 110 ASN A O 1
ATOM 866 N N . PHE A 1 111 ? -1.031 -12.510 4.490 1.00 92.94 111 PHE A N 1
ATOM 867 C CA . PHE A 1 111 ? -0.183 -11.749 3.575 1.00 92.94 111 PHE A CA 1
ATOM 868 C C . PHE A 1 111 ? 0.802 -12.668 2.875 1.00 92.94 111 PHE A C 1
ATOM 870 O O . PHE A 1 111 ? 1.477 -13.462 3.529 1.00 92.94 111 PHE A O 1
ATOM 877 N N . LEU A 1 112 ? 0.941 -12.475 1.570 1.00 93.62 112 LEU A N 1
ATOM 878 C CA . LEU A 1 112 ? 2.071 -12.961 0.800 1.00 93.62 112 LEU A CA 1
ATOM 879 C C . LEU A 1 112 ? 2.718 -11.744 0.151 1.00 93.62 112 LEU A C 1
ATOM 881 O O . LEU A 1 112 ? 2.101 -11.079 -0.673 1.00 93.62 112 LEU A O 1
ATOM 885 N N . VAL A 1 113 ? 3.930 -11.414 0.581 1.00 92.38 113 VAL A N 1
ATOM 886 C CA . VAL A 1 113 ? 4.697 -10.306 0.013 1.00 92.38 113 VAL A CA 1
ATOM 887 C C . VAL A 1 113 ? 5.891 -10.911 -0.688 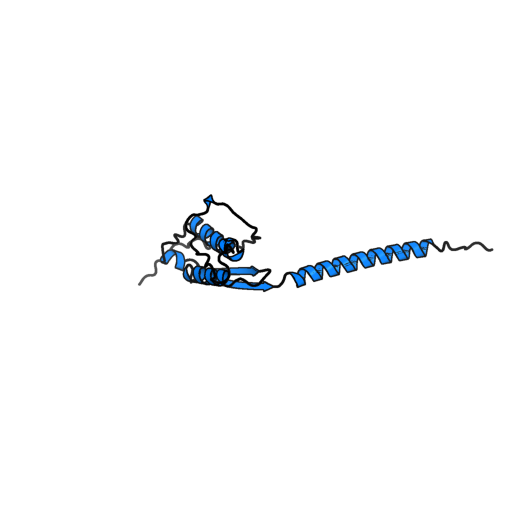1.00 92.38 113 VAL A C 1
ATOM 889 O O . VAL A 1 113 ? 6.738 -11.524 -0.040 1.00 92.38 113 VAL A O 1
ATOM 892 N N . ASP A 1 114 ? 5.925 -10.744 -1.998 1.00 91.50 114 ASP A N 1
ATOM 893 C CA . ASP A 1 114 ? 7.061 -11.104 -2.822 1.00 91.50 114 ASP A CA 1
ATOM 894 C C . ASP A 1 114 ? 7.813 -9.830 -3.210 1.00 91.50 114 ASP A C 1
ATOM 896 O O . ASP A 1 114 ? 7.217 -8.789 -3.501 1.00 91.50 114 ASP A O 1
ATOM 900 N N . CYS A 1 115 ? 9.134 -9.904 -3.168 1.00 89.06 115 CYS A N 1
ATOM 901 C CA . CYS A 1 115 ? 10.021 -8.805 -3.494 1.00 89.06 115 CYS A CA 1
ATOM 902 C C . CYS A 1 115 ? 11.057 -9.342 -4.467 1.00 89.06 115 CYS A C 1
ATOM 904 O O . CYS A 1 115 ? 12.035 -9.968 -4.059 1.00 89.06 115 CYS A O 1
ATOM 906 N N . SER A 1 116 ? 10.848 -9.063 -5.747 1.00 80.00 116 SER A N 1
ATOM 907 C CA . SER A 1 116 ? 11.819 -9.377 -6.782 1.00 80.00 116 SER A CA 1
ATOM 908 C C . SER A 1 116 ? 12.273 -8.078 -7.416 1.00 80.00 116 SER A C 1
ATOM 910 O O . SER A 1 116 ? 11.458 -7.236 -7.802 1.00 80.00 116 SER A O 1
ATOM 912 N N . SER A 1 117 ? 13.589 -7.893 -7.508 1.00 63.53 117 SER A N 1
ATOM 913 C CA . SER A 1 117 ? 14.114 -6.774 -8.271 1.00 63.53 117 SER A CA 1
ATOM 914 C C . SER A 1 117 ? 13.661 -6.960 -9.715 1.00 63.53 117 SER A C 1
ATOM 916 O O . SER A 1 117 ? 13.990 -7.964 -10.346 1.00 63.53 117 SER A O 1
ATOM 918 N N . VAL A 1 118 ? 12.959 -5.968 -10.260 1.00 56.34 118 VAL A N 1
ATOM 919 C CA . VAL A 1 118 ? 12.494 -5.929 -11.662 1.00 56.34 118 VAL A CA 1
ATOM 920 C C . VAL A 1 118 ? 13.640 -6.084 -12.678 1.00 56.34 118 VAL A C 1
ATOM 922 O O . VAL A 1 118 ? 13.397 -6.198 -13.875 1.00 56.34 118 VAL A O 1
ATOM 925 N N . VAL A 1 119 ? 14.887 -6.087 -12.200 1.00 54.44 119 VAL A N 1
ATOM 926 C CA . VAL A 1 119 ? 16.103 -6.271 -12.978 1.00 54.44 119 VAL A CA 1
ATOM 927 C C . VAL A 1 119 ? 16.087 -7.596 -13.736 1.00 54.44 119 VAL A C 1
ATOM 929 O O . VAL A 1 119 ? 16.411 -7.571 -14.911 1.00 54.44 119 VAL A O 1
ATOM 932 N N . GLU A 1 120 ? 15.641 -8.722 -13.171 1.00 53.69 120 GLU A N 1
ATOM 933 C CA . GLU A 1 120 ? 15.692 -9.993 -13.922 1.00 53.69 120 GLU A CA 1
ATOM 934 C C . GLU A 1 120 ? 14.730 -10.030 -15.131 1.00 53.69 120 GLU A C 1
ATOM 936 O O . GLU A 1 120 ? 15.194 -10.281 -16.244 1.00 53.69 120 GLU A O 1
ATOM 941 N N . PRO A 1 121 ? 13.426 -9.701 -15.003 1.00 53.38 121 PRO A N 1
ATOM 942 C CA . PRO A 1 121 ? 12.526 -9.688 -16.160 1.00 53.38 121 PRO A CA 1
ATOM 943 C C . PRO A 1 121 ? 12.829 -8.575 -17.173 1.00 53.38 121 PRO A C 1
ATOM 945 O O . PRO A 1 121 ? 12.553 -8.738 -18.362 1.00 53.38 121 PRO A O 1
ATOM 948 N N . LEU A 1 122 ? 13.363 -7.432 -16.721 1.00 49.84 122 LEU A N 1
ATOM 949 C CA . LEU A 1 122 ? 13.745 -6.338 -17.618 1.00 49.84 122 LEU A CA 1
ATOM 950 C C . LEU A 1 122 ? 15.041 -6.653 -18.362 1.00 49.84 122 LEU A C 1
ATOM 952 O O . LEU A 1 122 ? 15.077 -6.460 -19.573 1.00 49.84 122 LEU A O 1
ATOM 956 N N . MET A 1 123 ? 16.068 -7.184 -17.691 1.00 54.62 123 MET A N 1
ATOM 957 C CA . MET A 1 123 ? 17.310 -7.612 -18.346 1.00 54.62 123 MET A CA 1
ATOM 958 C C . MET A 1 123 ? 17.018 -8.689 -19.391 1.00 54.62 123 MET A C 1
ATOM 960 O O . MET A 1 123 ? 17.437 -8.521 -20.527 1.00 54.62 123 MET A O 1
ATOM 964 N N . ALA A 1 124 ? 16.178 -9.683 -19.079 1.00 60.25 124 ALA A N 1
ATOM 965 C CA . ALA A 1 124 ? 15.784 -10.714 -20.043 1.00 60.25 124 ALA A CA 1
ATOM 966 C C . ALA A 1 124 ? 15.095 -10.142 -21.300 1.00 60.25 124 ALA A C 1
ATOM 968 O O . ALA A 1 124 ? 15.347 -10.599 -22.411 1.00 60.25 124 ALA A O 1
ATOM 969 N N . ARG A 1 125 ? 14.250 -9.108 -21.162 1.00 59.66 125 ARG A N 1
ATOM 970 C CA . ARG A 1 125 ? 13.671 -8.415 -22.331 1.00 59.66 125 ARG A CA 1
ATOM 971 C C . ARG A 1 125 ? 14.710 -7.615 -23.106 1.00 59.66 125 ARG A C 1
ATOM 973 O O . ARG A 1 125 ? 14.677 -7.607 -24.329 1.00 59.66 125 ARG A O 1
ATOM 980 N N . THR A 1 126 ? 15.627 -6.963 -22.396 1.00 66.06 126 THR A N 1
ATOM 981 C CA . THR A 1 126 ? 16.686 -6.172 -23.034 1.00 66.06 126 THR A CA 1
ATOM 982 C C . THR A 1 126 ? 17.651 -7.071 -23.804 1.00 66.06 126 THR A C 1
ATOM 984 O O . THR A 1 126 ? 18.080 -6.686 -24.882 1.00 66.06 126 THR A O 1
ATOM 987 N N . GLU A 1 127 ? 17.956 -8.263 -23.284 1.00 73.38 127 GLU A N 1
ATOM 988 C CA . GLU A 1 127 ? 18.776 -9.279 -23.951 1.00 73.38 127 GLU A CA 1
ATOM 989 C C . GLU A 1 127 ? 18.101 -9.787 -25.228 1.00 73.38 127 GLU A C 1
ATOM 991 O O . GLU A 1 127 ? 18.718 -9.741 -26.288 1.00 73.38 127 GLU A O 1
ATOM 996 N N . MET A 1 128 ? 16.814 -10.151 -25.167 1.00 71.88 128 MET A N 1
ATOM 997 C CA . MET A 1 128 ? 16.058 -10.577 -26.353 1.00 71.88 128 MET A CA 1
ATOM 998 C C . MET A 1 128 ? 15.986 -9.490 -27.438 1.00 71.88 128 MET A C 1
ATOM 1000 O O . MET A 1 128 ? 16.158 -9.783 -28.621 1.00 71.88 128 MET A O 1
ATOM 1004 N N . ASP A 1 129 ? 15.754 -8.233 -27.050 1.00 77.75 129 ASP A N 1
ATOM 1005 C CA . ASP A 1 129 ? 15.720 -7.109 -27.992 1.00 77.75 129 ASP A CA 1
ATOM 1006 C C . ASP A 1 129 ? 17.114 -6.820 -28.586 1.00 77.75 129 ASP A C 1
ATOM 1008 O O . ASP A 1 129 ? 17.224 -6.400 -29.740 1.00 77.75 129 ASP A O 1
ATOM 1012 N N . LEU A 1 130 ? 18.191 -7.047 -27.823 1.00 82.06 130 LEU A N 1
ATOM 1013 C CA . LEU A 1 130 ? 19.564 -6.889 -28.307 1.00 82.06 130 LEU A CA 1
ATOM 1014 C C . LEU A 1 130 ? 19.926 -7.974 -29.330 1.00 82.06 130 LEU A C 1
ATOM 1016 O O . LEU A 1 130 ? 20.492 -7.657 -30.374 1.00 82.06 130 LEU A O 1
ATOM 1020 N N . GLU A 1 131 ? 19.579 -9.231 -29.042 1.00 90.44 131 GLU A N 1
ATOM 1021 C CA . GLU A 1 131 ? 19.808 -10.375 -29.931 1.00 90.44 131 GLU A CA 1
ATOM 1022 C C . GLU A 1 131 ? 19.054 -10.216 -31.258 1.00 90.44 131 GLU A C 1
ATOM 1024 O O . GLU A 1 131 ? 19.624 -10.444 -32.325 1.00 90.44 131 GLU A O 1
ATOM 1029 N N . ALA A 1 132 ? 17.802 -9.746 -31.215 1.00 89.62 132 ALA A N 1
ATOM 1030 C CA . ALA A 1 132 ? 17.016 -9.482 -32.420 1.00 89.62 132 ALA A CA 1
ATOM 1031 C C . ALA A 1 132 ? 17.677 -8.427 -33.325 1.00 89.62 132 ALA A C 1
ATOM 1033 O O . ALA A 1 132 ? 17.777 -8.623 -34.534 1.00 89.62 132 ALA A O 1
ATOM 1034 N N . ARG A 1 133 ? 18.198 -7.338 -32.743 1.00 90.12 133 ARG A N 1
ATOM 1035 C CA . ARG A 1 133 ? 18.895 -6.291 -33.510 1.00 90.12 133 ARG A CA 1
ATOM 1036 C C . ARG A 1 133 ? 20.218 -6.772 -34.097 1.00 90.12 133 ARG A C 1
ATOM 1038 O O . ARG A 1 133 ? 20.558 -6.382 -35.208 1.00 90.12 133 ARG A O 1
ATOM 1045 N N . GLN A 1 134 ? 20.952 -7.620 -33.376 1.00 92.81 134 GLN A N 1
ATOM 1046 C CA . GLN A 1 134 ? 22.193 -8.208 -33.886 1.00 92.81 134 GLN A CA 1
ATOM 1047 C C . GLN A 1 134 ? 21.935 -9.111 -35.096 1.00 92.81 134 GLN A C 1
ATOM 1049 O O . GLN A 1 134 ? 22.677 -9.038 -36.072 1.00 92.81 134 GLN A O 1
ATOM 1054 N N . LEU A 1 135 ? 20.861 -9.906 -35.068 1.00 95.19 135 LEU A N 1
ATOM 1055 C CA . LEU A 1 135 ? 20.460 -10.736 -36.206 1.00 95.19 135 LEU A CA 1
ATOM 1056 C C . LEU A 1 135 ? 20.083 -9.893 -37.429 1.00 95.19 135 LEU A C 1
ATOM 1058 O O . LEU A 1 135 ? 20.518 -10.201 -38.536 1.00 95.19 135 LEU A O 1
ATOM 1062 N N . GLU A 1 136 ? 19.324 -8.812 -37.239 1.00 95.31 136 GLU A N 1
ATOM 1063 C CA . GLU A 1 136 ? 18.971 -7.894 -38.331 1.00 95.31 136 GLU A CA 1
ATOM 1064 C C . GLU A 1 136 ? 20.215 -7.242 -38.959 1.00 95.31 136 GLU A C 1
ATOM 1066 O O . GLU A 1 136 ? 20.343 -7.204 -40.185 1.00 95.31 136 GLU A O 1
ATOM 1071 N N . GLU A 1 137 ? 21.164 -6.783 -38.134 1.00 95.50 137 GLU A N 1
ATOM 1072 C CA . GLU A 1 137 ? 22.428 -6.201 -38.603 1.00 95.50 137 GLU A CA 1
ATOM 1073 C C . GLU A 1 137 ? 23.305 -7.231 -39.341 1.00 95.50 137 GLU A C 1
ATOM 1075 O O . GLU A 1 137 ? 23.925 -6.906 -40.361 1.00 95.50 137 GLU A O 1
ATOM 1080 N N . GLU A 1 138 ? 23.350 -8.483 -38.873 1.00 96.31 138 GLU A N 1
ATOM 1081 C CA . GLU A 1 138 ? 24.063 -9.565 -39.558 1.00 96.31 138 GLU A CA 1
ATOM 1082 C C . GLU A 1 138 ? 23.417 -9.931 -40.900 1.00 96.31 138 GLU A C 1
ATOM 1084 O O . GLU A 1 138 ? 24.133 -10.091 -41.893 1.00 96.31 138 GLU A O 1
ATOM 1089 N N . GLU A 1 139 ? 22.085 -10.017 -40.971 1.00 96.06 139 GLU A N 1
ATOM 1090 C CA . GLU A 1 139 ? 21.365 -10.271 -42.222 1.00 96.06 139 GLU A CA 1
ATOM 1091 C C . GLU A 1 139 ? 21.589 -9.153 -43.248 1.00 96.06 139 GLU A C 1
ATOM 1093 O O . GLU A 1 139 ? 21.821 -9.422 -44.432 1.00 96.06 139 GLU A O 1
ATOM 1098 N N . GLU A 1 140 ? 21.553 -7.891 -42.814 1.00 95.38 140 GLU A N 1
ATOM 1099 C CA . GLU A 1 140 ? 21.794 -6.743 -43.688 1.00 95.38 140 GLU A CA 1
ATOM 1100 C C . GLU A 1 140 ? 23.235 -6.740 -44.214 1.00 95.38 140 GLU A C 1
ATOM 1102 O O . GLU A 1 140 ? 23.467 -6.547 -45.415 1.00 95.38 140 GLU A O 1
ATOM 1107 N N . LYS A 1 141 ? 24.207 -7.052 -43.349 1.00 95.56 141 LYS A N 1
ATOM 1108 C CA . LYS A 1 141 ? 25.612 -7.184 -43.738 1.00 95.56 141 LYS A CA 1
ATOM 1109 C C . LYS A 1 141 ? 25.823 -8.312 -44.750 1.00 95.56 141 LYS A C 1
ATOM 1111 O O . LYS A 1 141 ? 26.515 -8.099 -45.745 1.00 95.56 141 LYS A O 1
ATOM 1116 N N . GLN A 1 142 ? 25.201 -9.475 -44.550 1.00 93.94 142 GLN A N 1
ATOM 1117 C CA . GLN A 1 142 ? 25.285 -10.593 -45.496 1.00 93.94 142 GLN A CA 1
ATOM 1118 C C . GLN A 1 142 ? 24.686 -10.234 -46.861 1.00 93.94 142 GLN A C 1
ATOM 1120 O O . GLN A 1 142 ? 25.289 -10.527 -47.895 1.00 93.94 142 GLN A O 1
ATOM 1125 N N . ARG A 1 143 ? 23.536 -9.544 -46.891 1.00 93.88 143 ARG A N 1
ATOM 1126 C CA . ARG A 1 143 ? 22.940 -9.056 -48.147 1.00 93.88 143 ARG A CA 1
ATOM 1127 C C . ARG A 1 143 ? 23.847 -8.055 -48.860 1.00 93.88 143 ARG A C 1
ATOM 1129 O O . ARG A 1 143 ? 23.987 -8.127 -50.081 1.00 93.88 143 ARG A O 1
ATOM 1136 N N . ALA A 1 144 ? 24.473 -7.144 -48.118 1.00 93.38 144 ALA A N 1
ATOM 1137 C CA . ALA A 1 144 ? 25.402 -6.168 -48.678 1.00 93.38 144 ALA A CA 1
ATOM 1138 C C . ALA A 1 144 ? 26.675 -6.827 -49.241 1.00 93.38 144 ALA A C 1
ATOM 1140 O O . ALA A 1 144 ? 27.157 -6.425 -50.300 1.00 93.38 144 ALA A O 1
ATOM 1141 N N . GLU A 1 145 ? 27.210 -7.851 -48.568 1.00 93.00 145 GLU A N 1
ATOM 1142 C CA . GLU A 1 145 ? 28.362 -8.624 -49.049 1.00 93.00 145 GLU A CA 1
ATOM 1143 C C . GLU A 1 145 ? 28.026 -9.444 -50.302 1.00 93.00 145 GLU A C 1
ATOM 1145 O O . GLU A 1 145 ? 28.791 -9.404 -51.267 1.00 93.00 145 GLU A O 1
ATOM 1150 N N . ALA A 1 146 ? 26.863 -10.104 -50.33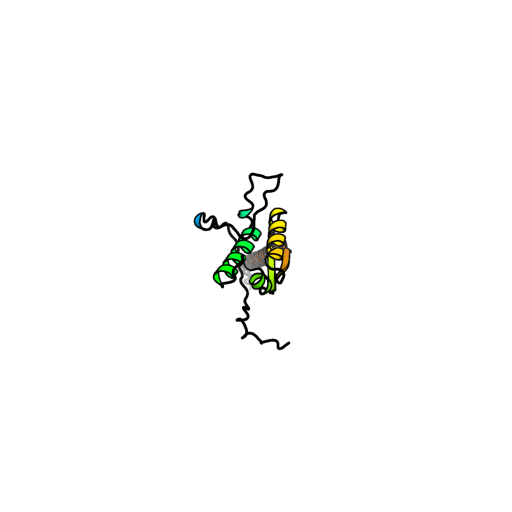7 1.00 90.25 146 ALA A N 1
ATOM 1151 C CA . ALA A 1 146 ? 26.384 -10.833 -51.512 1.00 90.25 146 ALA A CA 1
ATOM 1152 C C . ALA A 1 146 ? 26.179 -9.916 -52.731 1.00 90.25 146 ALA A C 1
ATOM 1154 O O . ALA A 1 146 ? 26.522 -10.286 -53.850 1.00 90.25 146 ALA A O 1
ATOM 1155 N N . ALA A 1 147 ? 25.692 -8.688 -52.529 1.00 89.38 147 ALA A N 1
ATOM 1156 C CA . ALA A 1 147 ? 25.525 -7.719 -53.614 1.00 89.38 147 ALA A CA 1
ATOM 1157 C C . ALA A 1 147 ? 26.857 -7.178 -54.174 1.00 89.38 147 ALA A C 1
ATOM 1159 O O . ALA A 1 147 ? 26.883 -6.621 -55.272 1.00 89.38 147 ALA A O 1
ATOM 1160 N N . LYS A 1 148 ? 27.964 -7.307 -53.430 1.00 89.56 148 LYS A N 1
ATOM 1161 C CA . LYS A 1 148 ? 29.269 -6.741 -53.803 1.00 89.56 148 LYS A CA 1
ATOM 1162 C C . LYS A 1 148 ? 30.036 -7.587 -54.822 1.00 89.56 148 LYS A C 1
ATOM 1164 O O . LYS A 1 148 ? 30.958 -7.069 -55.448 1.00 89.56 148 LYS A O 1
ATOM 1169 N N . TRP A 1 149 ? 29.653 -8.847 -55.004 1.00 80.19 149 TRP A N 1
ATOM 1170 C CA . TRP A 1 149 ? 30.248 -9.750 -55.986 1.00 80.19 149 TRP A CA 1
ATOM 1171 C C . TRP A 1 149 ? 29.202 -10.146 -57.029 1.00 80.19 149 TRP A C 1
ATOM 1173 O O . TRP A 1 149 ? 28.701 -11.267 -56.983 1.00 80.19 149 TRP A O 1
ATOM 1183 N N . PRO A 1 150 ? 28.832 -9.245 -57.961 1.00 71.25 150 PRO A N 1
ATOM 1184 C CA . PRO A 1 150 ? 28.152 -9.694 -59.163 1.00 71.25 150 PRO A CA 1
ATOM 1185 C C . PRO A 1 150 ? 29.085 -10.692 -59.849 1.00 71.25 150 PRO A C 1
ATOM 1187 O O . PRO A 1 150 ? 30.236 -10.363 -60.139 1.00 71.25 150 PRO A O 1
ATOM 1190 N N . GLU A 1 151 ? 28.618 -11.928 -60.005 1.00 69.00 151 GLU A N 1
ATOM 1191 C CA . GLU A 1 151 ? 29.343 -12.983 -60.702 1.00 69.00 151 GLU A CA 1
ATOM 1192 C C . GLU A 1 151 ? 29.694 -12.467 -62.100 1.00 69.00 151 GLU A C 1
ATOM 1194 O O . GLU A 1 151 ? 28.825 -12.287 -62.955 1.00 69.00 151 GLU A O 1
ATOM 1199 N N . ASP A 1 152 ? 30.977 -12.169 -62.304 1.00 64.38 152 ASP A N 1
ATOM 1200 C CA . ASP A 1 152 ? 31.572 -11.837 -63.598 1.00 64.38 152 ASP A CA 1
ATOM 1201 C C . ASP A 1 152 ? 31.673 -13.140 -64.419 1.00 64.38 152 ASP A C 1
ATOM 1203 O O . ASP A 1 152 ? 32.744 -13.608 -64.801 1.00 64.38 152 ASP A O 1
ATOM 1207 N N . ASP A 1 153 ? 30.521 -13.765 -64.668 1.00 62.84 153 ASP A N 1
ATOM 1208 C CA . ASP A 1 153 ? 30.347 -14.961 -65.496 1.00 62.84 153 ASP A CA 1
ATOM 1209 C C . ASP A 1 153 ? 30.290 -14.571 -66.984 1.00 62.84 153 ASP A C 1
ATOM 1211 O O . ASP A 1 153 ? 29.412 -14.967 -67.754 1.00 62.84 153 ASP A O 1
ATOM 1215 N N . SER A 1 154 ? 31.255 -13.762 -67.422 1.00 65.44 154 SER A N 1
ATOM 1216 C CA . SER A 1 154 ? 31.436 -13.439 -68.835 1.00 65.44 154 SER A CA 1
ATOM 1217 C C . SER A 1 154 ? 32.902 -13.489 -69.246 1.00 65.44 154 SER A C 1
ATOM 1219 O O . SER A 1 154 ? 33.559 -12.464 -69.408 1.00 65.44 154 SER A O 1
ATOM 1221 N N . ALA A 1 155 ? 33.397 -14.704 -69.479 1.00 60.97 155 ALA A N 1
ATOM 1222 C CA . ALA A 1 155 ? 34.499 -14.942 -70.407 1.00 60.97 155 ALA A CA 1
ATOM 1223 C C . ALA A 1 155 ? 34.378 -16.346 -71.030 1.00 60.97 155 ALA A C 1
ATOM 1225 O O . ALA A 1 155 ? 35.027 -17.298 -70.599 1.00 60.97 155 ALA A O 1
ATOM 1226 N N . SER A 1 156 ? 33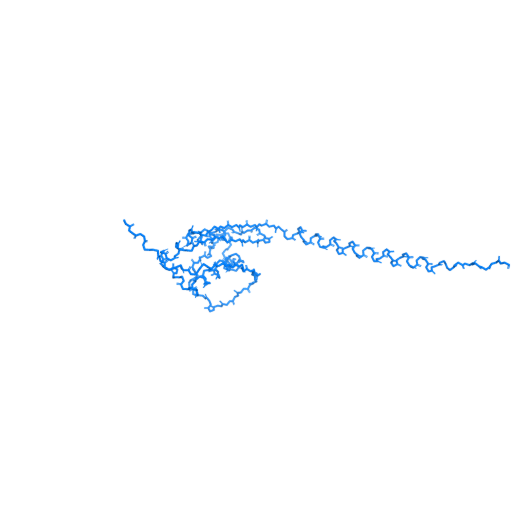.502 -16.460 -72.035 1.00 65.69 156 SER A N 1
ATOM 1227 C CA . SER A 1 156 ? 33.603 -17.446 -73.125 1.00 65.69 156 SER A CA 1
ATOM 1228 C C . SER A 1 156 ? 34.223 -16.784 -74.348 1.00 65.69 156 SER A C 1
ATOM 1230 O O . SER A 1 156 ? 33.920 -15.587 -74.561 1.00 65.69 156 SER A O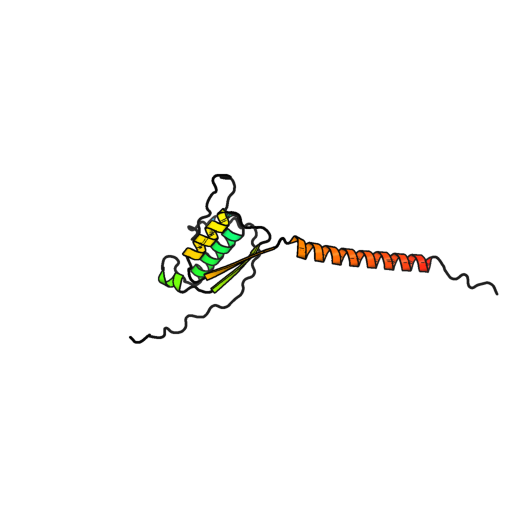 1
#

Foldseek 3Di:
DDPPPDDDDPDDDDDDDDDDDFDDDPVPPDPQLFDQDDDPVCNPDDSCRDRLNVVLSVVVVVCVVVVQDLVDLVSLQVDADEDEEEALADDDPSSVSRVVSSCVSRVRYHYDYHYDNCCVVVVVVVVVVVVVVVVVVVVVVVVVVVVVCPPPPDDD

Solvent-accessible surface area (backbone atoms only — not comparable to full-atom values): 9894 Å² total; per-residue (Å²): 135,84,81,78,78,70,79,78,70,82,81,87,80,86,86,87,87,78,87,76,69,93,77,88,63,80,85,69,72,57,84,61,98,56,68,64,53,80,48,94,92,43,83,85,60,70,54,66,70,36,56,66,42,43,51,56,50,50,52,53,49,49,43,43,75,73,65,43,50,84,87,39,66,70,53,26,58,71,41,66,52,77,50,77,45,82,33,66,57,82,78,53,75,41,44,54,52,35,52,52,47,49,38,70,60,24,71,42,42,45,79,44,79,47,69,52,61,59,59,60,70,49,49,55,50,52,50,55,56,48,53,54,51,52,51,52,53,50,52,52,50,51,53,55,55,60,66,70,58,72,80,82,86,76,85,131

Mean predicted aligned error: 12.79 Å

pLDDT: mean 80.49, std 16.82, range [38.09, 96.56]

Organism: NCBI:txid327968

Sequence (156 aa):
FASTLWPMAPLLEGTSFQLNGLRCDPETARRPWLCAVPLPISKWVDRTLCAEFQLLSEVCEMFSRMGIKMTSPELRHSVYGLLSMYLSEPSCVSCIGSFKQFQTLFPGVNFLVDCSSVVEPLMARTEMDLEARQLEEEEEKQRAEAAKWPEDDSAS

Secondary structure (DSSP, 8-state):
-------------------------GGG-S--SS-----TT-TTS-GGGSHHHHHHHHHHHHHHHTT--TT-HHHHHT-EEEEEEEESSPPPHHHHHHHHHHHHH-TEEEEEEEE--THHHHHHHHHHHHHHHHHHHHHHHHHHHHHT--------

Radius of gyration: 27.89 Å; Cα contacts (8 Å, |Δi|>4): 116; chains: 1; bounding box: 63×42×94 Å

Nearest PDB structures (foldseek):
  6rxt-assembly1_CK  TM=3.169E-01  e=1.142E+00  Thermochaetoides thermophila
  3zn8-assembly1_A  TM=2.922E-01  e=7.045E+00  Escherichia coli
  2ffh-assembly1_A  TM=2.785E-01  e=6.214E+00  Thermus aquaticus